Protein AF-A0AAD8BWH1-F1 (afdb_monomer)

Sequence (124 aa):
CPDFKWDLNCARLCQNCEKPCDKFTGKCQQCKSGFQIPEKSCTISCKHNQFGKDCRGNCLKKCGQDCVERINGDCPSHSAGLLIGIIIAVIFVIVGIFIFITVQRKRTQLAKPNENTVNSEMSE

Structure (mmCIF, N/CA/C/O backbone):
data_AF-A0AAD8BWH1-F1
#
_entry.id   AF-A0AAD8BWH1-F1
#
loop_
_atom_site.group_PDB
_atom_site.id
_atom_site.type_symbol
_atom_site.label_atom_id
_atom_site.label_alt_id
_atom_site.label_comp_id
_atom_site.label_asym_id
_atom_site.label_entity_id
_atom_site.label_seq_id
_atom_site.pdbx_PDB_ins_code
_atom_site.Cartn_x
_atom_site.Cartn_y
_atom_site.Cartn_z
_atom_site.occupancy
_atom_site.B_iso_or_equiv
_atom_site.auth_seq_id
_atom_site.auth_comp_id
_atom_site.auth_asym_id
_atom_site.auth_atom_id
_atom_site.pdbx_PDB_model_num
ATOM 1 N N . CYS A 1 1 ? 20.329 -12.416 -12.113 1.00 93.56 1 CYS A N 1
ATOM 2 C CA . CYS A 1 1 ? 19.918 -12.062 -10.742 1.00 93.56 1 CYS A CA 1
ATOM 3 C C . CYS A 1 1 ? 18.941 -13.059 -10.156 1.00 93.56 1 CYS A C 1
ATOM 5 O O . CYS A 1 1 ? 18.169 -13.625 -10.934 1.00 93.56 1 CYS A O 1
ATOM 7 N N . PRO A 1 2 ? 18.982 -13.290 -8.829 1.00 97.25 2 PRO A N 1
ATOM 8 C CA . PRO A 1 2 ? 17.920 -13.990 -8.108 1.00 97.25 2 PRO A CA 1
ATOM 9 C C . PRO A 1 2 ? 16.563 -13.325 -8.342 1.00 97.25 2 PRO A C 1
ATOM 11 O O . PRO A 1 2 ? 16.507 -12.163 -8.753 1.00 97.25 2 PRO A O 1
ATOM 14 N N . ASP A 1 3 ? 15.484 -14.050 -8.074 1.00 97.88 3 ASP A N 1
ATOM 15 C CA . ASP A 1 3 ? 14.143 -13.488 -8.192 1.00 97.88 3 ASP A CA 1
ATOM 16 C C . ASP A 1 3 ? 13.980 -12.262 -7.290 1.00 97.88 3 ASP A C 1
ATOM 18 O O . ASP A 1 3 ? 14.557 -12.167 -6.205 1.00 97.88 3 ASP A O 1
ATOM 22 N N . PHE A 1 4 ? 13.215 -11.292 -7.790 1.00 97.69 4 PHE A N 1
ATOM 23 C CA . PHE A 1 4 ? 13.013 -9.979 -7.176 1.00 97.69 4 PHE A CA 1
ATOM 24 C C . PHE A 1 4 ? 14.274 -9.102 -7.030 1.00 97.69 4 PHE A C 1
ATOM 26 O O . PHE A 1 4 ? 14.257 -8.127 -6.271 1.00 97.69 4 PHE A O 1
ATOM 33 N N . LYS A 1 5 ? 15.343 -9.397 -7.784 1.00 98.06 5 LYS A N 1
ATOM 34 C CA . LYS A 1 5 ? 16.547 -8.560 -7.888 1.00 98.06 5 LYS A CA 1
ATOM 35 C C . LYS A 1 5 ? 16.884 -8.205 -9.336 1.00 98.06 5 LYS A C 1
ATOM 37 O O . LYS A 1 5 ? 16.688 -9.018 -10.239 1.00 98.06 5 LYS A O 1
ATOM 42 N N . TRP A 1 6 ? 17.452 -7.022 -9.540 1.00 97.56 6 TRP A N 1
ATOM 43 C CA . TRP A 1 6 ? 17.849 -6.498 -10.850 1.00 97.56 6 TRP A CA 1
ATOM 44 C C . TRP A 1 6 ? 19.073 -5.572 -10.737 1.00 97.56 6 TRP A C 1
ATOM 46 O O . TRP A 1 6 ? 19.579 -5.361 -9.631 1.00 97.56 6 TRP A O 1
ATOM 56 N N . ASP A 1 7 ? 19.520 -5.022 -11.871 1.00 96.56 7 ASP A N 1
ATOM 57 C CA . ASP A 1 7 ? 20.710 -4.161 -12.026 1.00 96.56 7 ASP A CA 1
ATOM 58 C C . ASP A 1 7 ? 22.043 -4.940 -12.021 1.00 96.56 7 ASP A C 1
ATOM 60 O O . ASP A 1 7 ? 22.087 -6.156 -11.786 1.00 96.56 7 ASP A O 1
ATOM 64 N N . LEU A 1 8 ? 23.145 -4.242 -12.305 1.00 96.69 8 LEU A N 1
ATOM 65 C CA . LEU A 1 8 ? 24.499 -4.786 -12.274 1.00 96.69 8 LEU A CA 1
ATOM 66 C C . LEU A 1 8 ? 24.778 -5.420 -10.906 1.00 96.69 8 LEU A C 1
ATOM 68 O O . LEU A 1 8 ? 24.502 -4.835 -9.857 1.00 96.69 8 LEU A O 1
ATOM 72 N N . ASN A 1 9 ? 25.301 -6.648 -1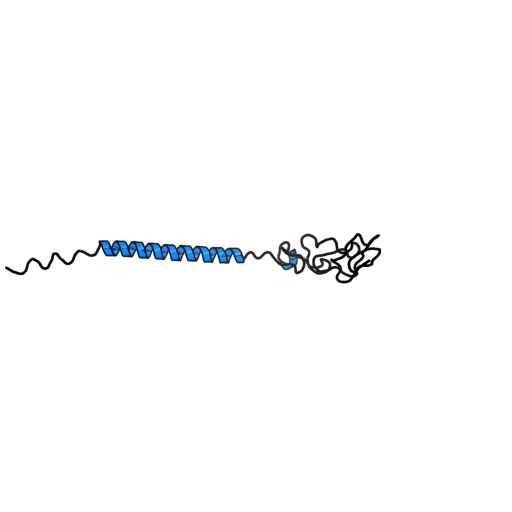0.917 1.00 96.25 9 ASN A N 1
ATOM 73 C CA . ASN A 1 9 ? 25.538 -7.454 -9.714 1.00 96.25 9 ASN A CA 1
ATOM 74 C C . ASN A 1 9 ? 24.294 -7.666 -8.832 1.00 96.25 9 ASN A C 1
ATOM 76 O O . ASN A 1 9 ? 24.418 -8.065 -7.675 1.00 96.25 9 ASN A O 1
ATOM 80 N N . CYS A 1 10 ? 23.090 -7.447 -9.370 1.00 96.38 10 CYS A N 1
ATOM 81 C CA . CYS A 1 10 ? 21.829 -7.651 -8.662 1.00 96.38 10 CYS A CA 1
ATOM 82 C C . CYS A 1 10 ? 21.678 -6.757 -7.427 1.00 96.38 10 CYS A C 1
ATOM 84 O O . CYS A 1 10 ? 21.114 -7.181 -6.413 1.00 96.38 10 CYS A O 1
ATOM 86 N N . ALA A 1 11 ? 22.215 -5.538 -7.517 1.00 97.12 11 ALA A N 1
ATOM 87 C CA . ALA A 1 11 ? 22.270 -4.576 -6.425 1.00 97.12 11 ALA A CA 1
ATOM 88 C C . ALA A 1 11 ? 20.896 -4.003 -6.041 1.00 97.12 11 ALA A C 1
ATOM 90 O O . ALA A 1 11 ? 20.726 -3.527 -4.919 1.00 97.12 11 ALA A O 1
ATOM 91 N N . ARG A 1 12 ? 19.904 -4.041 -6.943 1.00 97.06 12 ARG A N 1
ATOM 92 C CA . ARG A 1 12 ? 18.577 -3.458 -6.712 1.00 97.06 12 ARG A CA 1
ATOM 93 C C . ARG A 1 12 ? 17.509 -4.514 -6.472 1.00 97.06 12 ARG A C 1
ATOM 95 O O . ARG A 1 12 ? 17.572 -5.628 -6.988 1.00 97.06 12 ARG A O 1
ATOM 102 N N . LEU A 1 13 ? 16.495 -4.127 -5.700 1.00 96.94 13 LEU A N 1
ATOM 103 C CA . LEU A 1 13 ? 15.341 -4.958 -5.365 1.00 96.94 13 LEU A CA 1
ATOM 104 C C . LEU A 1 13 ? 14.097 -4.506 -6.137 1.00 96.94 13 LEU A C 1
ATOM 106 O O . LEU A 1 13 ? 13.925 -3.329 -6.448 1.00 96.94 13 LEU A O 1
ATOM 110 N N . CYS A 1 14 ? 13.199 -5.451 -6.393 1.00 97.19 14 CYS A N 1
ATOM 111 C CA . CYS A 1 14 ? 11.875 -5.216 -6.973 1.00 97.19 14 CYS A CA 1
ATOM 112 C C . CYS A 1 14 ? 10.804 -6.061 -6.257 1.00 97.19 14 CYS A C 1
ATOM 114 O O . CYS A 1 14 ? 9.878 -6.600 -6.857 1.00 97.19 14 CYS A O 1
ATOM 116 N N . GLN A 1 15 ? 10.931 -6.189 -4.934 1.00 96.88 15 GLN A N 1
ATOM 117 C CA . GLN A 1 15 ? 10.084 -7.033 -4.074 1.00 96.88 15 GLN A CA 1
ATOM 118 C C . GLN A 1 15 ? 8.586 -6.677 -4.078 1.00 96.88 15 GLN A C 1
ATOM 120 O O . GLN A 1 15 ? 7.752 -7.471 -3.635 1.00 96.88 15 GLN A O 1
ATOM 125 N N . ASN A 1 16 ? 8.245 -5.488 -4.574 1.00 96.62 16 ASN A N 1
ATOM 126 C CA . ASN A 1 16 ? 6.876 -4.990 -4.659 1.00 96.62 16 ASN A CA 1
ATOM 127 C C . ASN A 1 16 ? 6.194 -5.332 -5.988 1.00 96.62 16 ASN A C 1
ATOM 129 O O . ASN A 1 16 ? 5.028 -4.990 -6.175 1.00 96.62 16 ASN A O 1
ATOM 133 N N . CYS A 1 17 ? 6.883 -6.004 -6.910 1.00 96.62 17 CYS A N 1
ATOM 134 C CA . CYS A 1 17 ? 6.223 -6.611 -8.054 1.00 96.62 17 CYS A CA 1
ATOM 135 C C . CYS A 1 17 ? 5.393 -7.825 -7.607 1.00 96.62 17 CYS A C 1
ATOM 137 O O . CYS A 1 17 ? 5.776 -8.556 -6.693 1.00 96.62 17 CYS A O 1
ATOM 139 N N . GLU A 1 18 ? 4.279 -8.088 -8.285 1.00 95.81 18 GLU A N 1
ATOM 140 C CA . GLU A 1 18 ? 3.468 -9.295 -8.054 1.00 95.81 18 GLU A CA 1
ATOM 141 C C . GLU A 1 18 ? 4.178 -10.575 -8.536 1.00 95.81 18 GLU A C 1
ATOM 143 O O . GLU A 1 18 ? 4.015 -11.647 -7.961 1.00 95.81 18 GLU A O 1
ATOM 148 N N . LYS A 1 19 ? 5.019 -10.440 -9.565 1.00 96.62 19 LYS A N 1
ATOM 149 C CA . LYS A 1 19 ? 5.878 -11.485 -10.141 1.00 96.62 19 LYS A CA 1
ATOM 150 C C . LYS A 1 19 ? 7.325 -10.987 -10.207 1.00 96.62 19 LYS A C 1
ATOM 152 O O . LYS A 1 19 ? 7.519 -9.775 -10.130 1.00 96.62 19 LYS A O 1
ATOM 157 N N . PRO A 1 20 ? 8.333 -11.860 -10.385 1.00 97.50 20 PRO A N 1
ATOM 158 C CA . PRO A 1 20 ? 9.713 -11.417 -10.576 1.00 97.50 20 PRO A CA 1
ATOM 159 C C . PRO A 1 20 ? 9.822 -10.338 -11.668 1.00 97.50 20 PRO A C 1
ATOM 161 O O . PRO A 1 20 ? 9.223 -10.476 -12.736 1.00 97.50 20 PRO A O 1
ATOM 164 N N . CYS A 1 21 ? 10.548 -9.252 -11.385 1.00 97.62 21 CYS A N 1
ATOM 165 C CA . CYS A 1 21 ? 10.784 -8.194 -12.366 1.00 97.62 21 CYS A CA 1
ATOM 166 C C . CYS A 1 21 ? 11.769 -8.620 -13.450 1.00 97.62 21 CYS A C 1
ATOM 168 O O . CYS A 1 21 ? 12.538 -9.574 -13.296 1.00 97.62 21 CYS A O 1
ATOM 170 N N . ASP A 1 22 ? 11.792 -7.837 -14.522 1.00 97.94 22 ASP A N 1
ATOM 171 C CA . ASP A 1 22 ? 12.861 -7.895 -15.503 1.00 97.94 22 ASP A CA 1
ATOM 172 C C . ASP A 1 22 ? 14.233 -7.659 -14.843 1.00 97.94 22 ASP A C 1
ATOM 174 O O . ASP A 1 22 ? 14.434 -6.699 -14.094 1.00 97.94 22 ASP A O 1
ATOM 178 N N . LYS A 1 23 ? 15.191 -8.548 -15.124 1.00 96.94 23 LYS A N 1
ATOM 179 C CA . LYS A 1 23 ? 16.480 -8.601 -14.413 1.00 96.94 23 LYS A CA 1
ATOM 180 C C . LYS A 1 23 ? 17.427 -7.457 -14.795 1.00 96.94 23 LYS A C 1
ATOM 182 O O . LYS A 1 23 ? 18.388 -7.221 -14.065 1.00 96.94 23 LYS A O 1
ATOM 187 N N . PHE A 1 24 ? 17.162 -6.755 -15.898 1.00 95.38 24 PHE A N 1
ATOM 188 C CA . PHE A 1 24 ? 18.013 -5.683 -16.422 1.00 95.38 24 PHE A CA 1
ATOM 189 C C . PHE A 1 24 ? 17.441 -4.293 -16.135 1.00 95.38 24 PHE A C 1
ATOM 191 O O . PHE A 1 24 ? 18.175 -3.384 -15.768 1.00 95.38 24 PHE A O 1
ATOM 198 N N . THR A 1 25 ? 16.128 -4.138 -16.264 1.00 97.06 25 THR A N 1
ATOM 199 C CA . THR A 1 25 ? 15.416 -2.858 -16.137 1.00 97.06 25 THR A CA 1
ATOM 200 C C . THR A 1 25 ? 14.711 -2.697 -14.796 1.00 97.06 25 THR A C 1
ATOM 202 O O . THR A 1 25 ? 14.328 -1.588 -14.433 1.00 97.06 25 THR A O 1
ATOM 205 N N . GLY A 1 26 ? 14.484 -3.796 -14.070 1.00 96.88 26 GLY A N 1
ATOM 206 C CA . GLY A 1 26 ? 13.699 -3.795 -12.841 1.00 96.88 26 GLY A CA 1
ATOM 207 C C . GLY A 1 26 ? 12.202 -3.606 -13.056 1.00 96.88 26 GLY A C 1
ATOM 208 O O . GLY A 1 26 ? 11.468 -3.465 -12.077 1.00 96.88 26 GLY A O 1
ATOM 209 N N . LYS A 1 27 ? 11.725 -3.590 -14.303 1.00 97.81 27 LYS A N 1
ATOM 210 C CA . LYS A 1 27 ? 10.317 -3.381 -14.635 1.00 97.81 27 LYS A CA 1
ATOM 211 C C . LYS A 1 27 ? 9.450 -4.539 -14.142 1.00 97.81 27 LYS A C 1
ATOM 213 O O . LYS A 1 27 ? 9.756 -5.709 -14.373 1.00 97.81 27 LYS A O 1
ATOM 218 N N . CYS A 1 28 ? 8.339 -4.211 -13.493 1.00 96.62 28 CYS A N 1
ATOM 219 C CA . CYS A 1 28 ? 7.309 -5.172 -13.116 1.00 96.62 28 CYS A CA 1
ATOM 220 C C . CYS A 1 28 ? 6.232 -5.271 -14.205 1.00 96.62 28 CYS A C 1
ATOM 222 O O . CYS A 1 28 ? 5.929 -4.288 -14.880 1.00 96.62 28 CYS A O 1
ATOM 224 N N . GLN A 1 29 ? 5.570 -6.426 -14.307 1.00 95.19 29 GLN A N 1
ATOM 225 C CA . GLN A 1 29 ? 4.308 -6.528 -15.050 1.00 95.19 29 GLN A CA 1
ATOM 226 C C . GLN A 1 29 ? 3.189 -5.771 -14.316 1.00 95.19 29 GLN A C 1
ATOM 228 O O . GLN A 1 29 ? 2.424 -5.035 -14.932 1.00 95.19 29 GLN A O 1
ATOM 233 N N . GLN A 1 30 ? 3.102 -5.972 -12.997 1.00 94.56 30 GLN A N 1
ATOM 234 C CA . GLN A 1 30 ? 2.100 -5.385 -12.107 1.00 94.56 30 GLN A CA 1
ATOM 235 C C . GLN A 1 30 ? 2.697 -5.179 -10.712 1.00 94.56 30 GLN A C 1
ATOM 237 O O . GLN A 1 30 ? 3.563 -5.953 -10.278 1.00 94.56 30 GLN A O 1
ATOM 242 N N . CYS A 1 31 ? 2.231 -4.140 -10.019 1.00 95.88 31 CYS A N 1
ATOM 243 C CA . CYS A 1 31 ? 2.594 -3.879 -8.633 1.00 95.88 31 CYS A CA 1
ATOM 244 C C . CYS A 1 31 ? 1.673 -4.622 -7.668 1.00 95.88 31 CYS A C 1
ATOM 246 O O . CYS A 1 31 ? 0.480 -4.798 -7.925 1.00 95.88 31 CYS A O 1
ATOM 248 N N . LYS A 1 32 ? 2.221 -5.006 -6.514 1.00 96.06 32 LYS A N 1
ATOM 249 C CA . LYS A 1 32 ? 1.417 -5.367 -5.347 1.00 96.06 32 LYS A CA 1
ATOM 250 C C . LYS A 1 32 ? 0.548 -4.172 -4.942 1.00 96.06 32 LYS A C 1
ATOM 252 O O . LYS A 1 32 ? 0.942 -3.016 -5.113 1.00 96.06 32 LYS A O 1
ATOM 257 N N . SER A 1 33 ? -0.628 -4.460 -4.392 1.00 96.94 33 SER A N 1
ATOM 258 C CA . SER A 1 33 ? -1.524 -3.439 -3.845 1.00 96.94 33 SER A CA 1
ATOM 259 C C . SER A 1 33 ? -0.792 -2.539 -2.847 1.00 96.94 33 SER A C 1
ATOM 261 O O . SER A 1 33 ? 0.031 -3.012 -2.066 1.00 96.94 33 SER A O 1
ATOM 263 N N . GLY A 1 34 ? -1.069 -1.236 -2.900 1.00 96.75 34 GLY A N 1
ATOM 264 C CA . GLY A 1 34 ? -0.355 -0.234 -2.105 1.00 96.75 34 GLY A CA 1
ATOM 265 C C . GLY A 1 34 ? 0.902 0.339 -2.771 1.00 96.75 34 GLY A C 1
ATOM 266 O O . GLY A 1 34 ? 1.460 1.299 -2.239 1.00 96.75 34 GLY A O 1
ATOM 267 N N . PHE A 1 35 ? 1.314 -0.173 -3.938 1.00 96.75 35 PHE A N 1
ATOM 268 C CA . PHE A 1 35 ? 2.449 0.324 -4.723 1.00 96.75 35 PHE A CA 1
ATOM 269 C C . PHE A 1 35 ? 2.063 0.642 -6.174 1.00 96.75 35 PHE A C 1
ATOM 271 O O . PHE A 1 35 ? 1.076 0.135 -6.707 1.00 96.75 35 PHE A O 1
ATOM 278 N N . GLN A 1 36 ? 2.864 1.488 -6.822 1.00 94.69 36 GLN A N 1
ATOM 279 C CA . GLN A 1 36 ? 2.654 1.957 -8.192 1.00 94.69 36 GLN A CA 1
ATOM 280 C C . GLN A 1 36 ? 3.955 2.103 -8.978 1.00 94.69 36 GLN A C 1
ATOM 282 O O . GLN A 1 36 ? 5.060 2.064 -8.437 1.00 94.69 36 GLN A O 1
ATOM 287 N N . ILE A 1 37 ? 3.774 2.369 -10.273 1.00 93.25 37 ILE A N 1
ATOM 288 C CA . ILE A 1 37 ? 4.812 2.604 -11.276 1.00 93.25 37 ILE A CA 1
ATOM 289 C C . ILE A 1 37 ? 5.614 1.316 -11.528 1.00 93.25 37 ILE A C 1
ATOM 291 O O . ILE A 1 37 ? 6.754 1.178 -11.073 1.00 93.25 37 ILE A O 1
ATOM 295 N N . PRO A 1 38 ? 5.029 0.370 -12.294 1.00 94.81 38 PRO A N 1
ATOM 296 C CA . PRO A 1 38 ? 5.696 -0.877 -12.668 1.00 94.81 38 PRO A CA 1
ATOM 297 C C . PRO A 1 38 ? 7.047 -0.656 -13.365 1.00 94.81 38 PRO A C 1
ATOM 299 O O . PRO A 1 38 ? 7.990 -1.403 -13.120 1.00 94.81 38 PRO A O 1
ATOM 302 N N . GLU A 1 39 ? 7.185 0.424 -14.141 1.00 95.56 39 GLU A N 1
ATOM 303 C CA . GLU A 1 39 ? 8.437 0.837 -14.804 1.00 95.56 39 GLU A CA 1
ATOM 304 C C . GLU A 1 39 ? 9.575 1.197 -13.831 1.00 95.56 39 GLU A C 1
ATOM 306 O O . GLU A 1 39 ? 10.730 1.267 -14.231 1.00 95.56 39 GLU A O 1
ATOM 311 N N . LYS A 1 40 ? 9.262 1.445 -12.553 1.00 94.31 40 L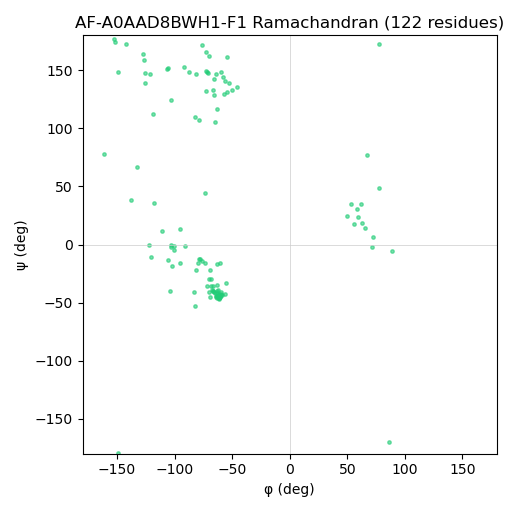YS A N 1
ATOM 312 C CA . LYS A 1 40 ? 10.225 1.799 -11.496 1.00 94.31 40 LYS A CA 1
ATOM 313 C C . LYS A 1 40 ? 10.243 0.759 -10.378 1.00 94.31 40 LYS A C 1
ATOM 315 O O . LYS A 1 40 ? 10.353 1.103 -9.196 1.00 94.31 40 LYS A O 1
ATOM 320 N N . SER A 1 41 ? 10.072 -0.509 -10.744 1.00 96.19 41 SER A N 1
ATOM 321 C CA . SER A 1 41 ? 10.162 -1.645 -9.818 1.00 96.19 41 SER A CA 1
ATOM 322 C C . SER A 1 41 ? 9.168 -1.595 -8.654 1.00 96.19 41 SER A C 1
ATOM 324 O O . SER A 1 41 ? 9.427 -2.172 -7.598 1.00 96.19 41 SER A O 1
ATOM 326 N N . CYS A 1 42 ? 8.049 -0.877 -8.819 1.00 96.06 42 CYS A N 1
ATOM 327 C CA . CYS A 1 42 ? 7.034 -0.687 -7.779 1.00 96.06 42 CYS A CA 1
ATOM 328 C C . CYS A 1 42 ? 7.608 -0.162 -6.449 1.00 96.06 42 CYS A C 1
ATOM 330 O O . CYS A 1 42 ? 7.172 -0.534 -5.361 1.00 96.06 42 CYS A O 1
ATOM 332 N N . THR A 1 43 ? 8.628 0.694 -6.522 1.00 94.75 43 THR A N 1
ATOM 333 C CA . THR A 1 43 ? 9.306 1.264 -5.341 1.00 94.75 43 THR A CA 1
ATOM 334 C C . THR A 1 43 ? 8.502 2.373 -4.665 1.00 94.75 43 THR A C 1
ATOM 336 O O . THR A 1 43 ? 8.800 2.754 -3.537 1.00 94.75 43 THR A O 1
ATOM 339 N N . ILE A 1 44 ? 7.475 2.886 -5.343 1.00 94.31 44 ILE A N 1
ATOM 340 C CA . ILE A 1 44 ? 6.685 4.028 -4.895 1.00 94.31 44 ILE A CA 1
ATOM 341 C C . ILE A 1 44 ? 5.362 3.513 -4.342 1.00 94.31 44 ILE A C 1
ATOM 343 O O . ILE A 1 44 ? 4.626 2.813 -5.037 1.00 94.31 44 ILE A O 1
ATOM 347 N N . SER A 1 45 ? 5.054 3.863 -3.096 1.00 95.56 45 SER A N 1
ATOM 348 C CA . SER A 1 45 ? 3.753 3.583 -2.492 1.00 95.56 45 SER A CA 1
ATOM 349 C C . SER A 1 45 ? 2.645 4.436 -3.122 1.00 95.56 45 SER A C 1
ATOM 351 O O . SER A 1 45 ? 2.898 5.443 -3.796 1.00 95.56 45 SER A O 1
ATOM 353 N N . CYS A 1 46 ? 1.389 4.039 -2.929 1.00 96.94 46 CYS A N 1
ATOM 354 C CA . CYS A 1 46 ? 0.249 4.846 -3.351 1.00 96.94 46 CYS A CA 1
ATOM 355 C C . CYS A 1 46 ? 0.296 6.246 -2.733 1.00 96.94 46 CYS A C 1
ATOM 357 O O . CYS A 1 46 ? 0.689 6.423 -1.580 1.00 96.94 46 CYS A O 1
ATOM 359 N N . LYS A 1 47 ? -0.085 7.254 -3.523 1.00 96.31 47 LYS A N 1
ATOM 360 C CA . LYS A 1 47 ? -0.105 8.647 -3.062 1.00 96.31 47 LYS A CA 1
ATOM 361 C C . LYS A 1 47 ? -1.303 8.890 -2.158 1.00 96.31 47 LYS A C 1
ATOM 363 O O . LYS A 1 47 ? -2.203 8.059 -2.063 1.00 96.31 47 LYS A O 1
ATOM 368 N N . HIS A 1 48 ? -1.315 10.069 -1.545 1.00 96.38 48 HIS A N 1
ATOM 369 C CA . HIS A 1 48 ? -2.461 10.585 -0.812 1.00 96.38 48 HIS A CA 1
ATOM 370 C C . HIS A 1 48 ? -3.760 10.387 -1.604 1.00 96.38 48 HIS A C 1
ATOM 372 O O . HIS A 1 48 ? -3.811 10.621 -2.814 1.00 96.38 48 HIS A O 1
ATOM 378 N N . ASN A 1 49 ? -4.792 9.933 -0.904 1.00 97.19 49 ASN A N 1
ATOM 379 C CA . ASN A 1 49 ? -6.104 9.583 -1.424 1.00 97.19 49 ASN A CA 1
ATOM 380 C C . ASN A 1 49 ? -6.160 8.396 -2.391 1.00 97.19 49 ASN A C 1
ATOM 382 O O . ASN A 1 49 ? -7.190 8.192 -3.038 1.00 97.19 49 ASN A O 1
ATOM 386 N N . GLN A 1 50 ? -5.100 7.590 -2.469 1.00 97.81 50 GLN A N 1
ATOM 387 C CA . GLN A 1 50 ? -5.053 6.395 -3.302 1.00 97.81 50 GLN A CA 1
ATOM 388 C C . GLN A 1 50 ? -4.783 5.126 -2.495 1.00 97.81 50 GLN A C 1
ATOM 390 O O . GLN A 1 50 ? -4.020 5.136 -1.522 1.00 97.81 50 GLN A O 1
ATOM 395 N N . PHE A 1 51 ? -5.367 4.023 -2.961 1.00 97.69 51 PHE A N 1
ATOM 396 C CA . PHE A 1 51 ? -5.152 2.683 -2.417 1.00 97.69 51 PHE A CA 1
ATOM 397 C C . PHE A 1 51 ? -5.339 1.593 -3.487 1.00 97.69 51 PHE A C 1
ATOM 399 O O . PHE A 1 51 ? -5.771 1.873 -4.608 1.00 97.69 51 PHE A O 1
ATOM 406 N N . GLY A 1 52 ? -5.053 0.337 -3.148 1.00 95.25 52 GLY A N 1
ATOM 407 C CA . GLY A 1 52 ? -5.334 -0.812 -4.005 1.00 95.25 52 GLY A CA 1
ATOM 408 C C . GLY A 1 52 ? -4.242 -1.120 -5.021 1.00 95.25 52 GLY A C 1
ATOM 409 O O . GLY A 1 52 ? -3.132 -0.581 -4.983 1.00 95.25 52 GLY A O 1
ATOM 410 N N . LYS A 1 53 ? -4.573 -2.029 -5.941 1.00 90.94 53 LYS A N 1
ATOM 411 C CA . LYS A 1 53 ? -3.696 -2.444 -7.038 1.00 90.94 53 LYS A CA 1
ATOM 412 C C . LYS A 1 53 ? -3.463 -1.282 -8.000 1.00 90.94 53 LYS A C 1
ATOM 414 O O . LYS A 1 53 ? -4.418 -0.628 -8.426 1.00 90.94 53 LYS A O 1
ATOM 419 N N . ASP A 1 54 ? -2.193 -1.008 -8.290 1.00 86.56 54 ASP A N 1
ATOM 420 C CA . ASP A 1 54 ? -1.737 0.149 -9.071 1.00 86.56 54 ASP A CA 1
ATOM 421 C C . ASP A 1 54 ? -2.329 1.494 -8.594 1.00 86.56 54 ASP A C 1
ATOM 423 O O . ASP A 1 54 ? -2.454 2.433 -9.378 1.00 86.56 54 ASP A O 1
ATOM 427 N N . CYS A 1 55 ? -2.731 1.589 -7.320 1.00 94.00 55 CYS A N 1
ATOM 428 C CA . CYS A 1 55 ? -3.263 2.810 -6.709 1.00 94.00 55 CYS A CA 1
ATOM 429 C C . CYS A 1 55 ? -4.513 3.387 -7.396 1.00 94.00 55 CYS A C 1
ATOM 431 O O . CYS A 1 55 ? -4.731 4.599 -7.392 1.00 94.00 55 CYS A O 1
ATOM 433 N N . ARG A 1 56 ? -5.343 2.519 -7.991 1.00 94.62 56 ARG A N 1
ATOM 434 C CA . ARG A 1 56 ? -6.584 2.914 -8.686 1.00 94.62 56 ARG A CA 1
ATOM 435 C C . ARG A 1 56 ? -7.764 3.184 -7.748 1.00 94.62 56 ARG A C 1
ATOM 437 O O . ARG A 1 56 ? -8.760 3.762 -8.178 1.00 94.62 56 ARG A O 1
ATOM 444 N N . GLY A 1 57 ? -7.682 2.748 -6.492 1.00 96.25 57 GLY A N 1
ATOM 445 C CA . GLY A 1 57 ? -8.679 3.039 -5.465 1.00 96.25 57 GLY A CA 1
ATOM 446 C C . GLY A 1 57 ? -8.621 4.502 -5.029 1.00 96.25 57 GLY A C 1
ATOM 447 O O . GLY A 1 57 ? -7.551 5.103 -5.026 1.00 96.25 57 GLY A O 1
ATOM 448 N N . ASN A 1 58 ? -9.768 5.073 -4.650 1.00 97.62 58 ASN A N 1
ATOM 449 C CA . ASN A 1 58 ? -9.886 6.463 -4.205 1.00 97.62 58 ASN A CA 1
ATOM 450 C C . ASN A 1 58 ? -10.394 6.527 -2.756 1.00 97.62 58 ASN A C 1
ATOM 452 O O . ASN A 1 58 ? -11.547 6.178 -2.485 1.00 97.62 58 ASN A O 1
ATOM 456 N N . CYS A 1 59 ? -9.540 6.981 -1.837 1.00 97.62 59 CYS A N 1
ATOM 457 C CA . CYS A 1 59 ? -9.864 7.060 -0.412 1.00 97.62 59 CYS A CA 1
ATOM 458 C C . CYS A 1 59 ? -10.958 8.075 -0.109 1.00 97.62 59 CYS A C 1
ATOM 460 O O . CYS A 1 59 ? -11.852 7.770 0.669 1.00 97.62 59 CYS A O 1
ATOM 462 N N . LEU A 1 60 ? -10.958 9.235 -0.772 1.00 96.94 60 LEU A N 1
ATOM 463 C CA . LEU A 1 60 ? -12.002 10.244 -0.573 1.00 96.94 60 LEU A CA 1
ATOM 464 C C . LEU A 1 60 ? -13.380 9.682 -0.917 1.00 96.94 60 LEU A C 1
ATOM 466 O O . LEU A 1 60 ? -14.336 9.896 -0.181 1.00 96.94 60 LEU A O 1
ATOM 470 N N . LYS A 1 61 ? -13.478 8.896 -1.994 1.00 97.25 61 LYS A N 1
ATOM 471 C CA . LYS A 1 61 ? -14.735 8.248 -2.384 1.00 97.25 61 LYS A CA 1
ATOM 472 C C . LYS A 1 61 ? -15.166 7.160 -1.395 1.00 97.25 61 LYS A C 1
ATOM 474 O O . LYS A 1 61 ? -16.360 6.979 -1.192 1.00 97.25 61 LYS A O 1
ATOM 479 N N . LYS A 1 62 ? -14.217 6.416 -0.815 1.00 95.44 62 LYS A N 1
ATOM 480 C CA . LYS A 1 62 ? -14.506 5.296 0.097 1.00 95.44 62 LYS A CA 1
ATOM 481 C C . LYS A 1 62 ? -14.759 5.747 1.542 1.00 95.44 62 LYS A C 1
ATOM 483 O O . LYS A 1 62 ? -15.643 5.208 2.194 1.00 95.44 62 LYS A O 1
ATOM 488 N N . CYS A 1 63 ? -13.986 6.712 2.028 1.00 94.38 63 CYS A N 1
ATOM 489 C CA . CYS A 1 63 ? -13.879 7.087 3.439 1.00 94.38 63 CYS A CA 1
ATOM 490 C C . CYS A 1 63 ? -1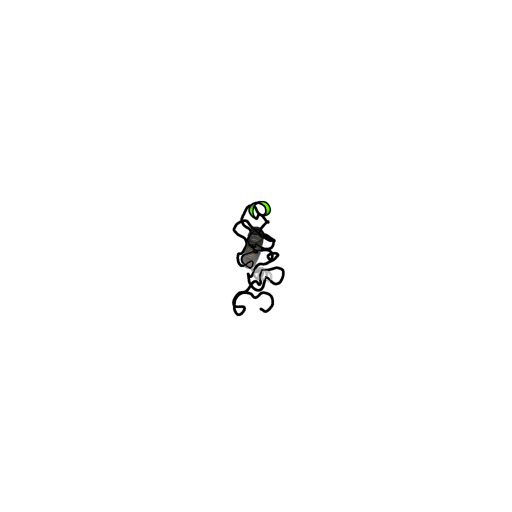4.259 8.548 3.727 1.00 94.38 63 CYS A C 1
ATOM 492 O O . CYS A 1 63 ? -14.309 8.936 4.893 1.00 94.38 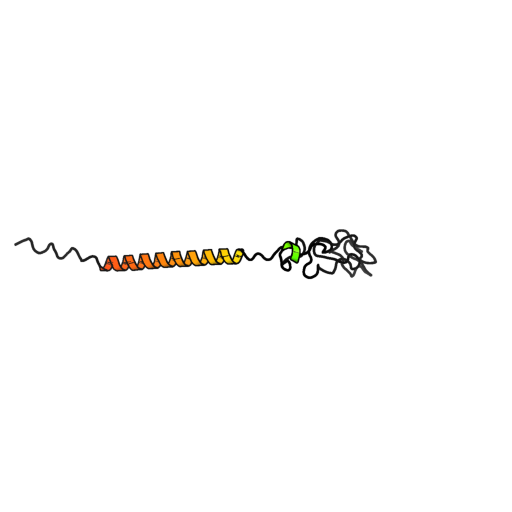63 CYS A O 1
ATOM 494 N N . GLY A 1 64 ? -14.437 9.386 2.698 1.00 94.62 64 GLY A N 1
ATOM 495 C CA . GLY A 1 64 ? -14.598 10.840 2.849 1.00 94.62 64 GLY A CA 1
ATOM 496 C C . GLY A 1 64 ? -13.316 11.586 3.255 1.00 94.62 64 GLY A C 1
ATOM 497 O O . GLY A 1 64 ? -13.328 12.806 3.365 1.00 94.62 64 GLY A O 1
ATOM 498 N N . GLN A 1 65 ? -12.215 10.864 3.469 1.00 95.00 65 GLN A N 1
ATOM 499 C CA . GLN A 1 65 ? -10.893 11.355 3.874 1.00 95.00 65 GLN A CA 1
ATOM 500 C C . GLN A 1 65 ? -9.807 10.390 3.358 1.00 95.00 65 GLN A C 1
ATOM 502 O O . GLN A 1 65 ? -10.145 9.371 2.748 1.00 95.00 65 GLN A O 1
ATOM 507 N N . ASP A 1 66 ? -8.519 10.685 3.569 1.00 96.75 66 ASP A N 1
ATOM 508 C CA . ASP A 1 66 ? -7.452 9.741 3.187 1.00 96.75 66 ASP A CA 1
ATOM 509 C C . ASP A 1 66 ? -7.562 8.442 3.996 1.00 96.75 66 ASP A C 1
ATOM 511 O O . ASP A 1 66 ? -7.982 8.434 5.156 1.00 96.75 66 ASP A O 1
ATOM 515 N N . CYS A 1 67 ? -7.190 7.332 3.366 1.00 95.75 67 CYS A N 1
ATOM 516 C CA . CYS A 1 67 ? -7.151 6.040 4.031 1.00 95.75 67 CYS A CA 1
ATOM 517 C C . CYS A 1 67 ? -5.963 6.002 4.997 1.00 95.75 67 CYS A C 1
ATOM 519 O O . CYS A 1 67 ? -4.910 6.577 4.717 1.00 95.75 67 CYS A O 1
ATOM 521 N N . VAL A 1 68 ? -6.097 5.250 6.087 1.00 94.75 68 VAL A N 1
ATOM 522 C CA . VAL A 1 68 ? -4.969 4.944 6.983 1.00 94.75 68 VAL A CA 1
ATOM 523 C C . VAL A 1 68 ? -4.016 3.955 6.311 1.00 94.75 68 VAL A C 1
ATOM 525 O O . VAL A 1 68 ? -2.799 4.048 6.450 1.00 94.75 68 VAL A O 1
ATOM 528 N N . GLU A 1 69 ? -4.577 3.022 5.542 1.00 93.62 69 GLU A N 1
ATOM 529 C CA . GLU A 1 69 ? -3.862 1.917 4.913 1.00 93.62 69 GLU A CA 1
ATOM 530 C C . GLU A 1 69 ? -4.128 1.907 3.403 1.00 93.62 69 GLU A C 1
ATOM 532 O O . GLU A 1 69 ? -5.242 2.184 2.955 1.00 93.62 69 GLU A O 1
ATOM 537 N N . ARG A 1 70 ? -3.092 1.649 2.593 1.00 95.25 70 ARG A N 1
ATOM 538 C CA . ARG A 1 70 ? -3.144 1.838 1.131 1.00 95.25 70 ARG A CA 1
ATOM 539 C C . ARG A 1 70 ? -3.307 0.547 0.329 1.00 95.25 70 ARG A C 1
ATOM 541 O O . ARG A 1 70 ? -3.390 0.623 -0.895 1.00 95.25 70 ARG A O 1
ATOM 548 N N . ILE A 1 71 ? -3.353 -0.626 0.952 1.00 96.31 71 ILE A N 1
ATOM 549 C CA . ILE A 1 71 ? -3.560 -1.892 0.236 1.00 96.31 71 ILE A CA 1
ATOM 550 C C . ILE A 1 71 ? -5.054 -2.068 -0.015 1.00 96.31 71 ILE A C 1
ATOM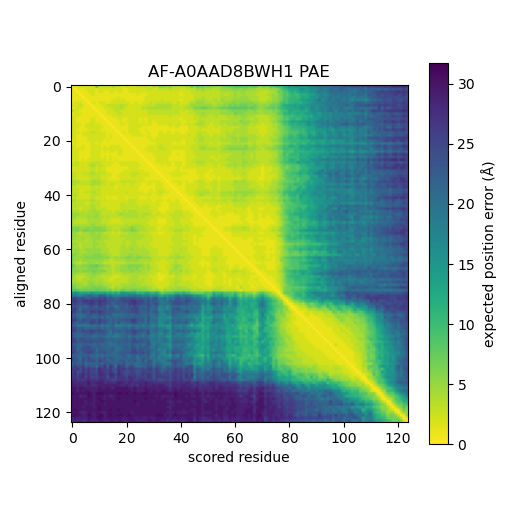 552 O O . ILE A 1 71 ? -5.461 -2.218 -1.163 1.00 96.31 71 ILE A O 1
ATOM 556 N N . ASN A 1 72 ? -5.871 -1.964 1.031 1.00 96.31 72 ASN A N 1
ATOM 557 C CA . ASN A 1 72 ? -7.321 -2.144 0.958 1.00 96.31 72 ASN A CA 1
ATOM 558 C C . ASN A 1 72 ? -8.087 -0.824 1.056 1.00 96.31 72 ASN A C 1
ATOM 560 O O . ASN A 1 72 ? -9.279 -0.772 0.731 1.00 96.31 72 ASN A O 1
ATOM 564 N N . GLY A 1 73 ? -7.408 0.252 1.457 1.00 95.50 73 GLY A N 1
ATOM 565 C CA . GLY A 1 73 ? -8.021 1.562 1.620 1.00 95.50 73 GLY A CA 1
ATOM 566 C C . GLY A 1 73 ? -8.830 1.644 2.903 1.00 95.50 73 GLY A C 1
ATOM 567 O O . GLY A 1 73 ? -10.010 1.990 2.853 1.00 95.50 73 GLY A O 1
ATOM 568 N N . ASP A 1 74 ? -8.260 1.223 4.027 1.00 95.19 74 ASP A N 1
ATOM 569 C CA . ASP A 1 74 ? -8.994 1.186 5.288 1.00 9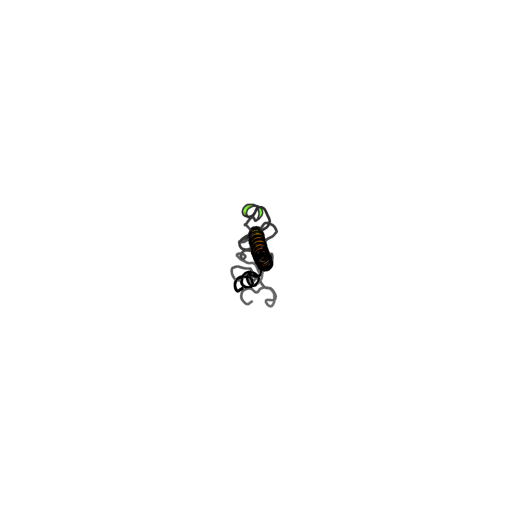5.19 74 ASP A CA 1
ATOM 570 C C . ASP A 1 74 ? -9.207 2.595 5.838 1.00 95.19 74 ASP A C 1
ATOM 572 O O . ASP A 1 74 ? -8.296 3.430 5.875 1.00 95.19 74 ASP A O 1
ATOM 576 N N . CYS A 1 75 ? -10.450 2.867 6.229 1.00 93.25 75 CYS A N 1
ATOM 577 C CA . CYS A 1 75 ? -10.862 4.169 6.721 1.00 93.25 75 CYS A CA 1
ATOM 578 C C . CYS A 1 75 ? -10.482 4.326 8.199 1.00 93.25 75 CYS A C 1
ATOM 580 O O . CYS A 1 75 ? -10.540 3.350 8.951 1.00 93.25 75 CYS A O 1
ATOM 582 N N . PRO A 1 76 ? -10.144 5.541 8.655 1.00 90.19 76 PRO A N 1
ATOM 583 C CA . PRO A 1 76 ? -9.935 5.789 10.075 1.00 90.19 76 PRO A CA 1
ATOM 584 C C . PRO A 1 76 ? -11.242 5.551 10.848 1.00 90.19 76 PRO A C 1
ATOM 586 O O . PRO A 1 76 ? -12.247 6.231 10.635 1.00 90.19 76 PRO A O 1
ATOM 589 N N . SER A 1 77 ? -11.235 4.564 11.744 1.00 83.31 77 SER A N 1
ATOM 590 C CA . SER A 1 77 ? -12.376 4.245 12.607 1.00 83.31 77 SER A CA 1
ATOM 591 C C . SER A 1 77 ? -12.450 5.216 13.783 1.00 83.31 77 SER A C 1
ATOM 593 O O . SER A 1 77 ? -11.685 5.111 14.737 1.00 83.31 77 SER A O 1
ATOM 595 N N . HIS A 1 78 ? -13.418 6.131 13.750 1.00 69.44 78 HIS A N 1
ATOM 596 C CA . HIS A 1 78 ? -13.707 7.064 14.852 1.00 69.44 78 HIS A CA 1
ATOM 597 C C . HIS A 1 78 ? -14.493 6.417 16.013 1.00 69.44 78 HIS A C 1
ATOM 599 O O . HIS A 1 78 ? -14.609 6.985 17.095 1.00 69.44 78 HIS A O 1
ATOM 605 N N . SER A 1 79 ? -15.033 5.212 15.815 1.00 61.16 79 SER A N 1
ATOM 606 C CA . SER A 1 79 ? -15.989 4.561 16.723 1.00 61.16 79 SER A CA 1
ATOM 607 C C . SER A 1 79 ? -15.364 3.848 17.929 1.00 61.16 79 SER A C 1
ATOM 609 O O . SER A 1 79 ? -16.037 3.686 18.947 1.00 61.16 79 SER A O 1
ATOM 611 N N . ALA A 1 80 ? -14.085 3.461 17.873 1.00 60.16 80 ALA A N 1
ATOM 612 C CA . ALA A 1 80 ? -13.437 2.766 18.990 1.00 60.16 80 ALA A CA 1
ATOM 613 C C . ALA A 1 80 ? -13.277 3.675 20.224 1.00 60.16 80 ALA A C 1
ATOM 615 O O . ALA A 1 80 ? -13.515 3.241 21.349 1.00 60.16 80 ALA A O 1
ATOM 616 N N . GLY A 1 81 ? -12.948 4.956 20.020 1.00 61.00 81 GLY A N 1
ATOM 617 C CA . GLY A 1 81 ? -12.769 5.915 21.116 1.00 61.00 81 GLY A CA 1
ATOM 618 C C . GLY A 1 81 ? -14.064 6.229 21.869 1.00 61.00 81 GLY A C 1
ATOM 619 O O . GLY A 1 81 ? -14.051 6.372 23.089 1.00 61.00 81 GLY A O 1
ATOM 620 N N . LEU A 1 82 ? -15.196 6.275 21.162 1.00 68.88 82 LEU A N 1
ATOM 621 C CA . LEU A 1 82 ? -16.497 6.605 21.750 1.00 68.88 82 LEU A CA 1
ATOM 622 C C . LEU A 1 82 ? -16.998 5.474 22.665 1.00 68.88 82 LEU A C 1
ATOM 624 O O . LEU A 1 82 ? -17.452 5.733 23.777 1.00 68.88 82 LEU A O 1
ATOM 628 N N . LEU A 1 83 ? -16.822 4.214 22.251 1.00 75.75 83 LEU A N 1
ATOM 629 C CA . LEU A 1 83 ? -17.152 3.051 23.082 1.00 75.75 83 LEU A CA 1
ATOM 630 C C . LEU A 1 83 ? -16.252 2.954 24.320 1.00 75.75 83 LEU A C 1
ATOM 632 O O . LEU A 1 83 ? -16.751 2.702 25.414 1.00 75.75 83 LEU A O 1
ATOM 636 N N . ILE A 1 84 ? -14.950 3.218 24.175 1.00 81.62 84 ILE A N 1
ATOM 637 C CA . ILE A 1 84 ? -14.015 3.259 25.310 1.00 81.62 84 ILE A CA 1
ATOM 638 C C . ILE A 1 84 ? -14.421 4.362 26.298 1.00 81.62 84 ILE A C 1
ATOM 640 O O . ILE A 1 84 ? -14.468 4.117 27.503 1.00 81.62 84 ILE A O 1
ATO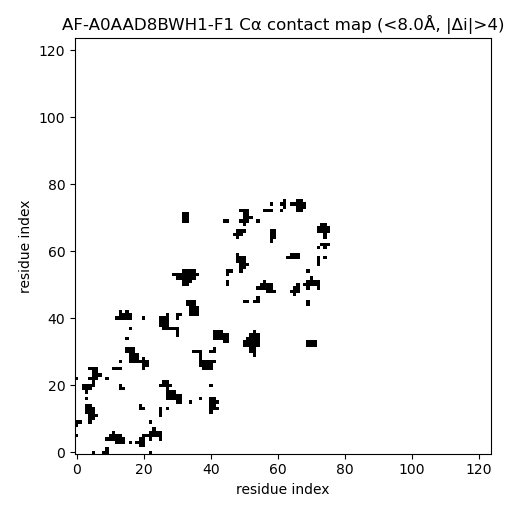M 644 N N . GLY A 1 85 ? -14.789 5.548 25.802 1.00 82.94 85 GLY A N 1
ATOM 645 C CA . GLY A 1 85 ? -15.284 6.646 26.633 1.00 82.94 85 GLY A CA 1
ATOM 646 C C . GLY A 1 85 ? -16.551 6.284 27.415 1.00 82.94 85 GLY A C 1
ATOM 647 O O . GLY A 1 85 ? -16.628 6.551 28.614 1.00 82.94 85 GLY A O 1
ATOM 648 N N . ILE A 1 86 ? -17.515 5.615 26.772 1.00 88.50 86 ILE A N 1
ATOM 649 C CA . ILE A 1 86 ? -18.748 5.147 27.427 1.00 88.50 86 ILE A CA 1
ATOM 650 C C . ILE A 1 86 ? -18.431 4.110 28.513 1.00 88.50 86 ILE A C 1
ATOM 652 O O . ILE A 1 86 ? -18.954 4.212 29.621 1.00 88.50 86 ILE A O 1
ATOM 656 N N . ILE A 1 87 ? -17.549 3.144 28.235 1.00 90.94 87 ILE A N 1
ATOM 657 C CA . ILE A 1 87 ? -17.160 2.113 29.211 1.00 90.94 87 ILE A CA 1
ATOM 658 C C . ILE A 1 87 ? -16.517 2.752 30.447 1.00 90.94 87 ILE A C 1
ATOM 660 O O . ILE A 1 87 ? -16.885 2.422 31.574 1.00 90.94 87 ILE A O 1
ATOM 664 N N . ILE A 1 88 ? -15.602 3.705 30.250 1.00 92.31 88 ILE A N 1
ATOM 665 C CA . ILE A 1 88 ? -14.949 4.424 31.349 1.00 92.31 88 ILE A CA 1
ATOM 666 C C . ILE A 1 88 ? -15.985 5.187 32.185 1.00 92.31 88 ILE A C 1
ATOM 668 O O . ILE A 1 88 ? -15.978 5.082 33.412 1.00 92.31 88 ILE A O 1
ATOM 672 N N . ALA A 1 89 ? -16.915 5.900 31.543 1.00 93.25 89 ALA A N 1
ATOM 673 C CA . ALA A 1 89 ? -17.973 6.627 32.242 1.00 93.25 89 ALA A CA 1
ATOM 674 C C . ALA A 1 89 ? -18.861 5.696 33.089 1.00 93.25 89 ALA A C 1
ATOM 676 O O . ALA A 1 89 ? -19.156 6.008 34.243 1.00 93.25 89 ALA A O 1
ATOM 677 N N . VAL A 1 90 ? -19.231 4.523 32.562 1.00 95.88 90 VAL A N 1
ATOM 678 C CA . VAL A 1 90 ? -20.025 3.520 33.293 1.00 95.88 90 VAL A CA 1
ATOM 679 C C . VAL A 1 90 ? -19.270 2.988 34.514 1.00 95.88 90 VAL A C 1
ATOM 681 O O . VAL A 1 90 ? -19.859 2.872 35.589 1.00 95.88 90 VAL A O 1
ATOM 684 N N . ILE A 1 91 ? -17.964 2.723 34.396 1.00 96.38 91 ILE A N 1
ATOM 685 C CA . ILE A 1 91 ? -17.135 2.279 35.528 1.00 96.38 91 ILE A CA 1
ATOM 686 C C . ILE A 1 91 ? -17.125 3.335 36.639 1.00 96.38 91 ILE A C 1
ATOM 688 O O . ILE A 1 91 ? -17.335 2.995 37.804 1.00 96.38 91 ILE A O 1
ATOM 692 N N . PHE A 1 92 ? -16.950 4.616 36.300 1.00 95.88 92 PHE A N 1
ATOM 693 C CA . PHE A 1 92 ? -16.984 5.697 37.289 1.00 95.88 92 PHE A CA 1
ATOM 694 C C . PHE A 1 92 ? -18.338 5.813 37.995 1.00 95.88 92 PHE A C 1
ATOM 696 O O . PHE A 1 92 ? -18.375 6.015 39.209 1.00 95.88 92 PHE A O 1
ATOM 703 N N . VAL A 1 93 ? -19.444 5.629 37.269 1.00 96.75 93 VAL A N 1
ATOM 704 C CA . VAL A 1 93 ? -20.791 5.617 37.859 1.00 96.75 93 VAL A CA 1
ATOM 705 C C . VAL A 1 93 ? -20.948 4.451 38.837 1.00 96.75 93 VAL A C 1
ATOM 707 O O . VAL A 1 93 ? -21.410 4.656 39.958 1.00 96.75 93 VAL A O 1
ATOM 710 N N . ILE A 1 94 ? -20.510 3.244 38.464 1.00 96.62 94 ILE A N 1
ATOM 711 C CA . ILE A 1 94 ? -20.575 2.062 39.337 1.00 96.62 94 ILE A CA 1
ATOM 712 C C . ILE A 1 94 ? -19.742 2.278 40.607 1.00 96.62 94 ILE A C 1
ATOM 714 O O . ILE A 1 94 ? -20.238 2.052 41.712 1.00 96.62 94 ILE A O 1
ATOM 718 N N . VAL A 1 95 ? -18.505 2.764 40.475 1.00 96.75 95 VAL A N 1
ATOM 719 C CA . VAL A 1 95 ? -17.630 3.059 41.622 1.00 96.75 95 VAL A CA 1
ATOM 720 C C . VAL A 1 95 ? -18.255 4.127 42.524 1.00 96.75 95 VAL A C 1
ATOM 722 O O . VAL A 1 95 ? -18.288 3.953 43.743 1.00 96.75 95 VAL A O 1
ATOM 725 N N . GLY A 1 96 ? -18.823 5.189 41.946 1.00 96.25 96 GLY A N 1
ATOM 726 C CA . GLY A 1 96 ? -19.538 6.229 42.687 1.00 96.25 96 GLY A CA 1
ATOM 727 C C . GLY A 1 96 ? -20.729 5.685 43.481 1.00 96.25 96 GLY A C 1
ATOM 728 O O . GLY A 1 96 ? -20.882 6.016 44.657 1.00 96.25 96 GLY A O 1
ATOM 729 N N . ILE A 1 97 ? -21.528 4.792 42.885 1.00 96.06 97 ILE A N 1
ATOM 730 C CA . ILE A 1 97 ? -22.643 4.116 43.566 1.00 96.06 97 ILE A CA 1
ATOM 731 C C . ILE A 1 97 ? -22.129 3.243 44.720 1.00 96.06 97 ILE A C 1
ATOM 733 O O . ILE A 1 97 ? -22.677 3.303 45.819 1.00 96.06 97 ILE A O 1
ATOM 737 N N . PHE A 1 98 ? -21.057 2.470 44.521 1.00 95.81 98 PHE A N 1
ATOM 738 C CA . PHE A 1 98 ? -20.461 1.650 45.583 1.00 95.81 98 PHE A CA 1
ATOM 739 C C . PHE A 1 98 ? -19.947 2.490 46.761 1.00 95.81 98 PHE A C 1
ATOM 741 O O . PHE A 1 98 ? -20.197 2.142 47.921 1.00 95.81 98 PHE A O 1
ATOM 748 N N . ILE A 1 99 ? -19.274 3.611 46.481 1.00 94.88 99 ILE A N 1
ATOM 749 C CA . ILE A 1 99 ? -18.833 4.574 47.502 1.00 94.88 99 ILE A CA 1
ATOM 750 C C . ILE A 1 99 ? -20.049 5.153 48.235 1.00 94.88 99 ILE A C 1
ATOM 752 O O . ILE A 1 99 ? -20.076 5.206 49.463 1.00 94.88 99 ILE A O 1
ATOM 756 N N . PHE A 1 100 ? -21.099 5.532 47.508 1.00 94.62 100 PHE A N 1
ATOM 757 C CA . PHE A 1 100 ? -22.318 6.058 48.114 1.00 94.62 100 PHE A CA 1
ATOM 758 C C . PHE A 1 100 ? -22.999 5.033 49.034 1.00 94.62 100 PHE A C 1
ATOM 760 O O . PHE A 1 100 ? -23.330 5.356 50.175 1.00 94.62 100 PHE A O 1
ATOM 767 N N . ILE A 1 101 ? -23.147 3.779 48.591 1.00 93.69 101 ILE A N 1
ATOM 768 C CA . ILE A 1 101 ? -23.730 2.691 49.392 1.00 93.69 101 ILE A CA 1
ATOM 769 C C . ILE A 1 101 ? -22.898 2.435 50.656 1.00 93.69 101 ILE A C 1
ATOM 771 O O . ILE A 1 101 ? -23.458 2.265 51.741 1.00 93.69 101 ILE A O 1
ATOM 775 N N . THR A 1 102 ? -21.567 2.423 50.548 1.00 91.69 102 THR A N 1
ATOM 776 C CA . THR A 1 102 ? -20.679 2.218 51.706 1.00 91.69 102 THR A CA 1
ATOM 777 C C . THR A 1 102 ? -20.749 3.377 52.702 1.00 91.69 102 THR A C 1
ATOM 779 O O . THR A 1 102 ? -20.822 3.133 53.909 1.00 91.69 102 THR A O 1
ATOM 782 N N . VAL A 1 103 ? -20.828 4.626 52.231 1.00 91.44 103 VAL A N 1
ATOM 783 C CA . VAL A 1 103 ? -21.038 5.805 53.091 1.00 91.44 103 VAL A CA 1
ATOM 784 C C . VAL A 1 103 ? -22.397 5.751 53.790 1.00 91.44 103 VAL A C 1
ATOM 786 O O . VAL A 1 103 ? -22.469 5.978 55.001 1.00 91.44 103 VAL A O 1
ATOM 789 N N . GLN A 1 104 ? -23.467 5.413 53.066 1.00 87.31 104 GLN A N 1
ATOM 790 C CA . GLN A 1 104 ? -24.809 5.305 53.643 1.00 87.31 104 GLN A CA 1
ATOM 791 C C . GLN A 1 104 ? -24.881 4.208 54.708 1.00 87.31 104 GLN A C 1
ATOM 793 O O . GLN A 1 104 ? -25.371 4.462 55.805 1.00 87.31 104 GLN A O 1
ATOM 798 N N . ARG A 1 105 ? -24.294 3.029 54.458 1.00 85.12 105 ARG A N 1
ATOM 799 C CA . ARG A 1 105 ? -24.203 1.956 55.465 1.00 85.12 105 ARG A CA 1
ATOM 800 C C . ARG A 1 105 ? -23.519 2.420 56.746 1.00 85.12 105 ARG A C 1
ATOM 802 O O . ARG A 1 105 ? -23.996 2.106 57.834 1.00 85.12 105 ARG A O 1
ATOM 809 N N . LYS A 1 106 ? -22.432 3.191 56.633 1.00 83.81 106 LYS A N 1
ATOM 810 C CA . LYS A 1 106 ? -21.739 3.741 57.805 1.00 83.81 106 LYS A CA 1
ATOM 811 C C . LYS A 1 106 ? -22.638 4.704 58.590 1.00 83.81 106 LYS A C 1
ATOM 813 O O . LYS A 1 106 ? -22.653 4.639 59.814 1.00 83.81 106 LYS A O 1
ATOM 818 N N . ARG A 1 107 ? -23.425 5.547 57.907 1.00 82.31 107 ARG A N 1
ATOM 819 C CA . ARG A 1 107 ? -24.397 6.450 58.553 1.00 82.31 107 ARG A CA 1
ATOM 820 C C . ARG A 1 107 ? -25.523 5.691 59.257 1.00 82.31 107 ARG A C 1
ATOM 822 O O . ARG A 1 107 ? -25.856 6.042 60.382 1.00 82.31 107 ARG A O 1
ATOM 829 N N . THR A 1 108 ? -26.059 4.628 58.656 1.00 75.00 108 THR A N 1
ATOM 830 C CA . THR A 1 108 ? -27.103 3.804 59.290 1.00 75.00 108 THR A CA 1
ATOM 831 C C . THR A 1 108 ? -26.606 3.116 60.566 1.00 75.00 108 THR A C 1
ATOM 833 O O . THR A 1 108 ? -27.362 3.006 61.525 1.00 75.00 108 THR A O 1
ATOM 836 N N . GLN A 1 109 ? -25.333 2.704 60.620 1.00 72.19 109 GLN A N 1
ATOM 837 C CA . GLN A 1 109 ? -24.746 2.093 61.823 1.00 72.19 109 GLN A CA 1
ATOM 838 C C . GLN A 1 109 ? -24.597 3.080 62.993 1.00 72.19 109 GLN A C 1
ATOM 840 O O . GLN A 1 109 ? -24.706 2.675 64.143 1.00 72.19 109 GLN A O 1
ATOM 845 N N . LEU A 1 110 ? -24.400 4.373 62.719 1.00 67.31 110 LEU A N 1
ATOM 846 C CA . LEU A 1 110 ? -24.344 5.424 63.748 1.00 67.31 110 LEU A CA 1
ATOM 847 C C . LEU A 1 110 ? -25.734 5.848 64.253 1.00 67.31 110 LEU A C 1
ATOM 849 O O . LEU A 1 110 ? -25.826 6.541 65.260 1.00 67.31 110 LEU A O 1
ATOM 853 N N . ALA A 1 111 ? -26.804 5.444 63.562 1.00 65.06 111 ALA A N 1
ATOM 854 C CA . ALA A 1 111 ? -28.182 5.810 63.881 1.00 65.06 111 ALA A CA 1
ATOM 855 C C . ALA A 1 111 ? -28.967 4.717 64.630 1.00 65.06 111 ALA A C 1
ATOM 857 O O . ALA A 1 111 ? -30.126 4.951 64.962 1.00 65.06 111 ALA A O 1
ATOM 858 N N . LYS A 1 112 ? -28.385 3.537 64.904 1.00 57.06 112 LYS A N 1
ATOM 859 C CA . LYS A 1 112 ? -29.012 2.550 65.799 1.00 57.06 112 LYS A CA 1
ATOM 860 C C . LYS A 1 112 ? -28.704 2.914 67.261 1.00 57.06 112 LYS A C 1
ATOM 862 O O . LYS A 1 112 ? -27.547 2.783 67.662 1.00 57.06 112 LYS A O 1
ATOM 867 N N . PRO A 1 113 ? -29.687 3.371 68.062 1.00 58.84 113 PRO A N 1
ATOM 868 C CA . PRO A 1 113 ? -29.499 3.550 69.496 1.00 58.84 113 PRO A CA 1
ATOM 869 C C . PRO A 1 113 ? -29.268 2.194 70.177 1.00 58.84 113 PRO A C 1
ATOM 871 O O . PRO A 1 113 ? -29.842 1.178 69.791 1.00 58.84 113 PRO A O 1
ATOM 874 N N . ASN A 1 114 ? -28.387 2.199 71.174 1.00 59.22 114 ASN A N 1
ATOM 875 C CA . ASN A 1 114 ? -28.006 1.045 71.981 1.00 59.22 114 ASN A CA 1
ATOM 876 C C . ASN A 1 114 ? -29.215 0.553 72.804 1.00 59.22 114 ASN A C 1
ATOM 878 O O . ASN A 1 114 ? -29.589 1.174 73.796 1.00 59.22 114 ASN A O 1
ATOM 882 N N . GLU A 1 115 ? -29.812 -0.563 72.388 1.00 59.62 115 GLU A N 1
ATOM 883 C CA . GLU A 1 115 ? -30.914 -1.287 73.047 1.00 59.62 115 GLU A CA 1
ATOM 884 C C . GLU A 1 115 ? -30.424 -2.034 74.306 1.00 59.62 115 GLU A C 1
ATOM 886 O O . GLU A 1 115 ? -30.712 -3.202 74.511 1.00 59.62 115 GLU A O 1
ATOM 891 N N . ASN A 1 116 ? -29.610 -1.385 75.139 1.00 60.28 116 ASN A N 1
ATOM 892 C CA . ASN A 1 116 ? -29.129 -1.945 76.408 1.00 60.28 116 ASN A CA 1
ATOM 893 C C . ASN A 1 116 ? -29.504 -1.075 77.619 1.00 60.28 116 ASN A C 1
ATOM 895 O O . ASN A 1 116 ? -29.191 -1.441 78.746 1.00 60.28 116 ASN A O 1
ATOM 899 N N . THR A 1 117 ? -30.192 0.054 77.417 1.00 57.28 117 THR A N 1
ATOM 900 C CA . THR A 1 117 ? -30.566 0.977 78.507 1.00 57.28 117 THR A CA 1
ATOM 901 C C . THR A 1 117 ? -32.022 0.825 78.968 1.00 57.28 117 THR A C 1
ATOM 903 O O . THR A 1 117 ? -32.416 1.479 79.921 1.00 57.28 117 THR A O 1
ATOM 906 N N . VAL A 1 118 ? -32.834 -0.024 78.323 1.00 59.09 118 VAL A N 1
ATOM 907 C CA . VAL A 1 118 ? -34.280 -0.147 78.630 1.00 59.09 118 VAL A CA 1
ATOM 908 C C . VAL A 1 118 ? -34.593 -1.294 79.607 1.00 59.09 118 VAL A C 1
ATOM 910 O O . VAL A 1 118 ? -35.644 -1.296 80.234 1.00 59.09 118 VAL A O 1
ATOM 913 N N . ASN A 1 119 ? -33.671 -2.239 79.824 1.00 59.31 119 ASN A N 1
ATOM 914 C CA . ASN A 1 119 ? -33.939 -3.431 80.646 1.00 59.31 119 ASN A CA 1
ATOM 915 C C . ASN A 1 119 ? -33.501 -3.310 82.1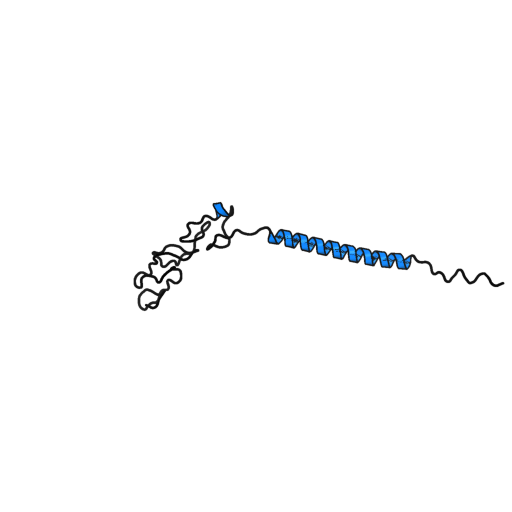20 1.00 59.31 119 ASN A C 1
ATOM 917 O O . ASN A 1 119 ? -33.460 -4.319 82.818 1.00 59.31 119 ASN A O 1
ATOM 921 N N . SER A 1 120 ? -33.183 -2.104 82.605 1.00 59.59 120 SER A N 1
ATOM 922 C CA . SER A 1 120 ? -32.694 -1.885 83.981 1.00 59.59 120 SER A CA 1
ATOM 923 C C . SER A 1 120 ? -33.741 -1.320 84.953 1.00 59.59 120 SER A C 1
ATOM 925 O O . SER A 1 120 ? -33.406 -1.098 86.110 1.00 59.59 120 SER A O 1
ATOM 927 N N . GLU A 1 121 ? -34.981 -1.070 84.516 1.00 58.69 121 GLU A N 1
ATOM 928 C CA . GLU A 1 121 ? -36.005 -0.360 85.315 1.00 58.69 121 GLU A CA 1
ATOM 929 C C . GLU A 1 121 ? -37.192 -1.229 85.781 1.00 58.69 121 GLU A C 1
ATOM 931 O O . GLU A 1 121 ? -38.179 -0.696 86.274 1.00 58.69 121 GLU A O 1
ATOM 936 N N . MET A 1 122 ? -37.129 -2.564 85.669 1.00 57.75 122 MET A N 1
ATOM 937 C CA . MET A 1 122 ? -38.218 -3.437 86.144 1.00 57.75 122 MET A CA 1
ATOM 938 C C . MET A 1 122 ? -37.718 -4.611 86.985 1.00 57.75 122 MET A C 1
ATOM 940 O O . MET A 1 122 ? -37.815 -5.774 86.599 1.00 57.75 122 MET A O 1
ATOM 944 N N . SER A 1 123 ? -37.186 -4.279 88.155 1.00 54.09 123 SER A N 1
ATOM 945 C CA . SER A 1 123 ? -37.076 -5.196 89.291 1.00 54.09 123 SER A CA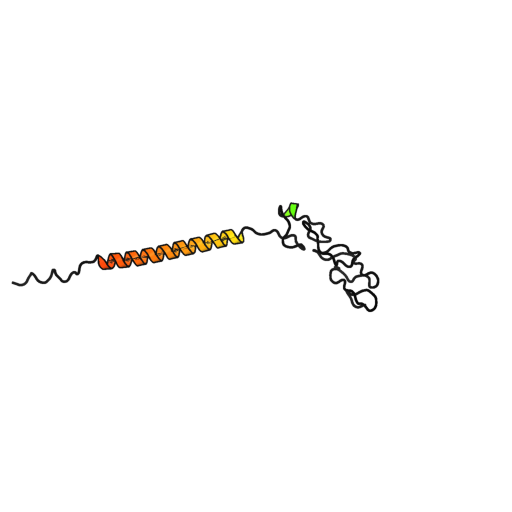 1
ATOM 946 C C . SER A 1 123 ? -36.864 -4.374 90.563 1.00 54.09 123 SER A C 1
ATOM 948 O O . SER A 1 123 ? -35.736 -4.236 91.032 1.00 54.09 123 SER A O 1
ATOM 950 N N . GLU A 1 124 ? -37.958 -3.799 91.062 1.00 49.78 124 GLU A N 1
ATOM 951 C CA . GLU A 1 124 ? -38.127 -3.312 92.437 1.00 49.78 124 GLU A CA 1
ATOM 952 C C . GLU A 1 124 ? -39.287 -4.088 93.076 1.00 49.78 124 GLU A C 1
ATOM 954 O O . GLU A 1 124 ? -40.272 -4.359 92.344 1.00 49.78 124 GLU A O 1
#

Foldseek 3Di:
DPFQFADDVSPDGLPQAPGGADRHQLAHPWGQWQFADSSNSSPHGADWQFTDTNRPHGLCVVAVGTAPDRHVNHHDDPPVVVVVVVVVVVVVVVVVVVVVVVVVVVVVVVPDPDPPPPPPPPDD

Solvent-accessible surface area (backbone atoms only — not comparable to full-atom values): 6755 Å² total; per-residue (Å²): 102,62,84,31,22,9,44,80,94,37,75,40,73,16,77,36,21,71,50,68,30,42,48,74,73,23,31,22,94,43,28,33,52,23,13,26,56,26,77,58,15,16,72,42,63,38,54,92,41,24,7,19,58,59,30,74,38,50,14,46,82,75,55,74,37,62,39,78,39,32,44,86,39,43,54,76,75,74,62,62,62,55,54,52,51,51,54,53,53,52,50,53,51,52,52,50,50,52,52,49,52,53,53,49,54,55,54,56,64,75,66,61,78,77,91,74,74,78,82,78,82,83,84,131

Radius of gyration: 35.29 Å; Cα contacts (8 Å, |Δi|>4): 216; chains: 1; bounding box: 64×25×109 Å

Mean predicted aligned error: 11.98 Å

Organism: Biomphalaria pfeifferi (NCBI:txid112525)

Secondary structure (DSSP, 8-state):
--TTEESGGG-EE-TTBSSPPPTTT---SSBPTTEE-GGGTT-EEPPTTEESGGG-EEHHHHHSS--SBTTTTBPP--HHHHHHHHHHHHHHHHHHHHHHHHHHHHHHHHTS--TTSSTTSS--

pLDDT: mean 88.68, std 13.42, range [49.78, 98.06]

Nearest PDB structures (foldseek):
  4k0v-assembly1_A  TM=4.775E-01  e=1.710E-02  Homo sapiens
  8hn0-assembly1_A  TM=7.406E-01  e=2.593E-01  Homo sapiens
  8hn0-assembly1_B  TM=5.387E-01  e=2.593E-01  Homo sapiens